Protein AF-A0A848TWR0-F1 (afdb_monomer_lite)

Structure (mmCIF, N/CA/C/O backbone):
data_AF-A0A848TWR0-F1
#
_entry.id   AF-A0A848TWR0-F1
#
loop_
_atom_site.group_PDB
_atom_site.id
_atom_site.type_symbol
_atom_site.label_atom_id
_atom_site.label_alt_id
_atom_site.label_comp_id
_atom_site.label_asym_id
_atom_site.label_entity_id
_atom_site.label_seq_id
_atom_site.pdbx_PDB_ins_code
_atom_site.Cartn_x
_atom_site.Cartn_y
_atom_site.Cartn_z
_atom_site.occupancy
_atom_site.B_iso_or_equiv
_atom_site.auth_seq_id
_atom_site.auth_comp_id
_atom_site.auth_asym_id
_atom_site.auth_atom_id
_atom_site.pdbx_PDB_model_num
ATOM 1 N N . VAL A 1 1 ? 18.216 -9.738 -15.361 1.00 77.94 1 VAL A N 1
ATOM 2 C CA . VAL A 1 1 ? 17.784 -10.210 -16.701 1.00 77.94 1 VAL A CA 1
ATOM 3 C C . VAL A 1 1 ? 17.034 -9.123 -17.472 1.00 77.94 1 VAL A C 1
ATOM 5 O O . VAL A 1 1 ? 17.574 -8.678 -18.473 1.00 77.94 1 VAL A O 1
ATOM 8 N N . MET A 1 2 ? 15.885 -8.610 -17.002 1.00 78.56 2 MET A N 1
ATOM 9 C CA . MET A 1 2 ? 15.137 -7.537 -17.701 1.00 78.56 2 MET A CA 1
ATOM 10 C C . MET A 1 2 ? 15.937 -6.250 -17.957 1.00 78.56 2 MET A C 1
ATOM 12 O O . MET A 1 2 ? 15.869 -5.713 -19.055 1.00 78.56 2 MET A O 1
ATOM 16 N N . LEU A 1 3 ? 16.750 -5.793 -16.997 1.00 85.81 3 LEU A N 1
ATOM 17 C CA . LEU A 1 3 ? 17.629 -4.629 -17.194 1.00 85.81 3 LEU A CA 1
ATOM 18 C C . LEU A 1 3 ? 18.561 -4.806 -18.405 1.00 85.81 3 LEU A C 1
ATOM 20 O O . LEU A 1 3 ? 18.699 -3.908 -19.227 1.00 85.81 3 LEU A O 1
ATOM 24 N N . VAL A 1 4 ? 19.185 -5.983 -18.515 1.00 86.25 4 VAL A N 1
ATOM 25 C CA . VAL A 1 4 ? 20.116 -6.313 -19.603 1.00 86.25 4 VAL A CA 1
ATOM 26 C C . VAL A 1 4 ? 19.367 -6.393 -20.931 1.00 86.25 4 VAL A C 1
ATOM 28 O O . VAL A 1 4 ? 19.851 -5.876 -21.930 1.00 86.25 4 VAL A O 1
ATOM 31 N N . ALA A 1 5 ? 18.160 -6.962 -20.935 1.00 87.81 5 ALA A N 1
ATOM 32 C CA . ALA A 1 5 ? 17.314 -7.003 -22.124 1.00 87.81 5 ALA A CA 1
ATOM 33 C C . ALA A 1 5 ? 16.945 -5.593 -22.620 1.00 87.81 5 ALA A C 1
ATOM 35 O O . ALA A 1 5 ? 17.081 -5.318 -23.808 1.00 87.81 5 ALA A O 1
ATOM 36 N N . PHE A 1 6 ? 16.553 -4.679 -21.725 1.00 87.44 6 PHE A N 1
ATOM 37 C CA . PHE A 1 6 ? 16.231 -3.298 -22.100 1.00 87.44 6 PHE A CA 1
ATOM 38 C C . PHE A 1 6 ? 17.454 -2.473 -22.507 1.00 87.44 6 PHE A C 1
ATOM 40 O O . PHE A 1 6 ? 17.346 -1.640 -23.404 1.00 87.44 6 PHE A O 1
ATOM 47 N N . ALA A 1 7 ? 18.620 -2.720 -21.907 1.00 86.50 7 ALA A N 1
ATOM 48 C CA . ALA A 1 7 ? 19.873 -2.096 -22.330 1.00 86.50 7 ALA A CA 1
ATOM 49 C C . ALA A 1 7 ? 20.286 -2.543 -23.738 1.00 86.50 7 ALA A C 1
ATOM 51 O O . ALA A 1 7 ? 20.634 -1.710 -24.570 1.00 86.50 7 ALA A O 1
ATOM 52 N N . LEU A 1 8 ? 20.190 -3.843 -24.027 1.00 88.06 8 LEU A N 1
ATOM 53 C CA . LEU A 1 8 ? 20.481 -4.379 -25.356 1.00 88.06 8 LEU A CA 1
ATOM 54 C C . LEU A 1 8 ? 19.468 -3.887 -26.396 1.00 88.06 8 LEU A C 1
ATOM 56 O O . LEU A 1 8 ? 19.866 -3.469 -27.477 1.00 88.06 8 LEU A O 1
ATOM 60 N N . ALA A 1 9 ? 18.176 -3.865 -26.061 1.00 87.19 9 ALA A N 1
ATOM 61 C CA . ALA A 1 9 ? 17.146 -3.313 -26.938 1.00 87.19 9 ALA A CA 1
ATOM 62 C C . ALA A 1 9 ? 17.389 -1.824 -27.242 1.00 87.19 9 ALA A C 1
ATOM 64 O O . ALA A 1 9 ? 17.257 -1.398 -28.385 1.00 87.19 9 ALA A O 1
ATOM 65 N N . GLY A 1 10 ? 17.797 -1.041 -26.239 1.00 86.56 10 GLY A N 1
ATOM 66 C CA . GLY A 1 10 ? 18.141 0.367 -26.415 1.00 86.56 10 GLY A CA 1
ATOM 67 C C . GLY A 1 10 ? 19.367 0.590 -27.304 1.00 86.56 10 GLY A C 1
ATOM 68 O O . GLY A 1 10 ? 19.336 1.481 -28.147 1.00 86.56 10 GLY A O 1
ATOM 69 N N . LEU A 1 11 ? 20.402 -0.251 -27.181 1.00 87.25 11 LEU A N 1
ATOM 70 C CA . LEU A 1 11 ? 21.576 -0.229 -28.068 1.00 87.25 11 LEU A CA 1
ATOM 71 C C . LEU A 1 11 ? 21.262 -0.591 -29.520 1.00 87.25 11 LEU A C 1
ATOM 73 O O . LEU A 1 11 ? 21.939 -0.103 -30.415 1.00 87.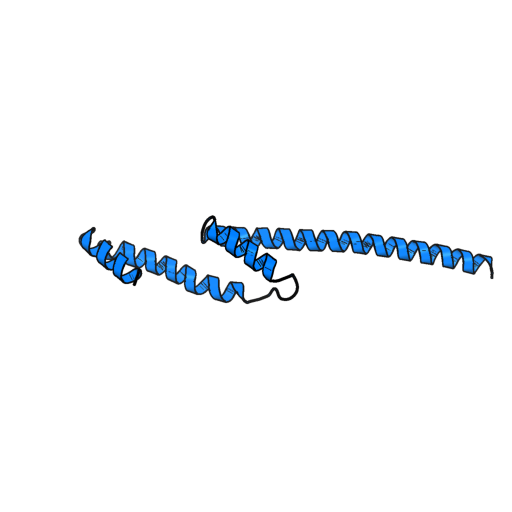25 11 LEU A O 1
ATOM 77 N N . VAL A 1 12 ? 20.278 -1.458 -29.758 1.00 90.38 12 VAL A N 1
ATOM 78 C CA . VAL A 1 12 ? 19.909 -1.879 -31.119 1.00 90.38 12 VAL A CA 1
ATOM 79 C C . VAL A 1 12 ? 19.027 -0.841 -31.817 1.00 90.38 12 VAL A C 1
ATOM 81 O O . VAL A 1 12 ? 19.087 -0.708 -33.035 1.00 90.38 12 VAL A O 1
ATOM 84 N N . VAL A 1 13 ? 18.184 -0.130 -31.066 1.00 87.88 13 VAL A N 1
ATOM 85 C CA . VAL A 1 13 ? 17.153 0.760 -31.629 1.00 87.88 13 VAL A CA 1
ATOM 86 C C . VAL A 1 13 ? 17.606 2.217 -31.709 1.00 87.88 13 VAL A C 1
ATOM 88 O O . VAL A 1 13 ? 17.181 2.937 -32.611 1.00 87.88 13 VAL A O 1
ATOM 91 N N . PHE A 1 14 ? 18.441 2.670 -30.774 1.00 84.62 14 PHE A N 1
ATOM 92 C CA . PHE A 1 14 ? 18.861 4.066 -30.686 1.00 84.62 14 PHE A CA 1
ATOM 93 C C . PHE A 1 14 ? 20.369 4.198 -30.882 1.00 84.62 14 PHE A C 1
ATOM 95 O O . PHE A 1 14 ? 21.143 3.381 -30.388 1.00 84.62 14 PHE A O 1
ATOM 102 N N . GLU A 1 15 ? 20.773 5.274 -31.551 1.00 83.44 15 GLU A N 1
ATOM 103 C CA . GLU A 1 15 ? 22.169 5.645 -31.790 1.00 83.44 15 GLU A CA 1
ATOM 104 C C . GLU A 1 15 ? 22.639 6.676 -30.741 1.00 83.44 15 GLU A C 1
ATOM 106 O O . GLU A 1 15 ? 21.896 7.587 -30.356 1.00 83.44 15 GLU A O 1
ATOM 111 N N . GLY A 1 16 ? 23.892 6.571 -30.292 1.00 82.25 16 GLY A N 1
ATOM 112 C CA . GLY A 1 16 ? 24.512 7.531 -29.369 1.00 82.25 16 GLY A CA 1
ATOM 113 C C . GLY A 1 16 ? 24.137 7.348 -27.889 1.00 82.25 16 GLY A C 1
ATOM 114 O O . GLY A 1 16 ? 23.887 6.249 -27.409 1.00 82.25 16 GLY A O 1
ATOM 115 N N . SER A 1 17 ? 24.144 8.432 -27.108 1.00 81.19 17 SER A N 1
ATOM 116 C CA . SER A 1 17 ? 23.907 8.377 -25.652 1.00 81.19 17 SER A CA 1
ATOM 117 C C . SER A 1 17 ? 22.459 8.038 -25.264 1.00 81.19 17 SER A C 1
ATOM 119 O O . SER A 1 17 ? 22.205 7.639 -24.125 1.00 81.19 17 SER A O 1
ATOM 121 N N . TYR A 1 18 ? 21.511 8.141 -26.200 1.00 84.50 18 TYR A N 1
ATOM 122 C CA . TYR A 1 18 ? 20.094 7.836 -25.978 1.00 84.50 18 TYR A CA 1
ATOM 123 C C . TYR A 1 18 ? 19.799 6.334 -25.855 1.00 84.50 18 TYR A C 1
ATOM 125 O O . TYR A 1 18 ? 18.751 5.955 -25.337 1.00 84.50 18 TYR A O 1
ATOM 133 N N . SER A 1 19 ? 20.732 5.464 -26.238 1.00 86.31 19 SER A N 1
ATOM 134 C CA . SER A 1 19 ? 20.584 4.007 -26.154 1.00 86.31 19 SER A CA 1
ATOM 135 C C . SER A 1 19 ? 20.424 3.478 -24.729 1.00 86.31 19 SER A C 1
ATOM 137 O O . SER A 1 19 ? 19.841 2.418 -24.517 1.00 86.31 19 SER A O 1
ATOM 139 N N . PHE A 1 20 ? 20.900 4.220 -23.729 1.00 84.25 20 PHE A N 1
ATOM 140 C CA . PHE A 1 20 ? 20.780 3.836 -22.320 1.00 84.25 20 PHE A CA 1
ATOM 141 C C . PHE A 1 20 ? 19.459 4.278 -21.682 1.00 84.25 20 PHE A C 1
ATOM 143 O O . PHE A 1 20 ? 19.118 3.811 -20.594 1.00 84.25 20 PHE A O 1
ATOM 150 N N . LEU A 1 21 ? 18.692 5.141 -22.354 1.00 86.88 21 LEU A N 1
ATOM 151 C CA . LEU A 1 21 ? 17.448 5.705 -21.834 1.00 86.88 21 LEU A CA 1
ATOM 152 C C . LEU A 1 21 ? 16.422 4.631 -21.412 1.00 86.88 21 LEU A C 1
ATOM 154 O O . LEU A 1 21 ? 15.883 4.751 -20.310 1.00 86.88 21 LEU A O 1
ATOM 158 N N . PRO A 1 22 ? 16.184 3.550 -22.188 1.00 84.12 22 PRO A N 1
ATOM 159 C CA . PRO A 1 22 ? 15.228 2.506 -21.810 1.00 84.12 22 PRO A CA 1
ATOM 160 C C . PRO A 1 22 ? 15.671 1.719 -20.570 1.00 84.12 22 PRO A C 1
ATOM 162 O O . PRO A 1 22 ? 14.856 1.398 -19.706 1.00 84.12 22 PRO A O 1
ATOM 165 N N . ALA A 1 23 ? 16.972 1.441 -20.451 1.00 86.62 23 ALA A N 1
ATOM 166 C CA . ALA A 1 23 ? 17.535 0.730 -19.307 1.00 86.62 23 ALA A CA 1
ATOM 167 C C . ALA A 1 23 ? 17.488 1.574 -18.030 1.00 86.62 23 ALA A C 1
ATOM 169 O O . ALA A 1 23 ? 17.143 1.058 -16.970 1.00 86.62 23 ALA A O 1
ATOM 170 N N . ILE A 1 24 ? 17.799 2.868 -18.139 1.00 86.00 24 ILE A N 1
ATOM 171 C CA . ILE A 1 24 ? 17.750 3.812 -17.020 1.00 86.00 24 ILE A CA 1
ATOM 172 C C . ILE A 1 24 ? 16.303 4.028 -16.573 1.00 86.00 24 ILE A C 1
ATOM 174 O O . ILE A 1 24 ? 16.032 3.940 -15.382 1.00 86.00 24 ILE A O 1
ATOM 178 N N . ALA A 1 25 ? 15.360 4.215 -17.502 1.00 86.69 25 ALA A N 1
ATOM 179 C CA . ALA A 1 25 ? 13.939 4.342 -17.175 1.00 86.69 25 ALA A CA 1
ATOM 180 C C . ALA A 1 25 ? 13.411 3.101 -16.439 1.00 86.69 25 ALA A C 1
ATOM 182 O O . ALA A 1 25 ? 12.766 3.225 -15.397 1.00 86.69 25 ALA A O 1
ATOM 183 N N . TYR A 1 26 ? 13.748 1.904 -16.931 1.00 84.50 26 TYR A N 1
ATOM 184 C CA . TYR A 1 26 ? 13.416 0.654 -16.254 1.00 84.50 26 TYR A CA 1
ATOM 185 C C . TYR A 1 26 ? 14.046 0.579 -14.856 1.00 84.50 26 TYR A C 1
ATOM 187 O O . TYR A 1 26 ? 13.361 0.246 -13.893 1.00 84.50 26 TYR A O 1
ATOM 195 N N . LEU A 1 27 ? 15.329 0.924 -14.719 1.00 83.06 27 LEU A N 1
ATOM 196 C CA . LEU A 1 27 ? 16.043 0.884 -13.442 1.00 83.06 27 LEU A CA 1
ATOM 197 C C . LEU A 1 27 ? 15.454 1.868 -12.420 1.00 83.06 27 LEU A C 1
ATOM 199 O O . LEU A 1 27 ? 15.270 1.500 -11.265 1.00 83.06 27 LEU A O 1
ATOM 203 N N . THR A 1 28 ? 15.122 3.094 -12.829 1.00 82.50 28 THR A N 1
ATOM 204 C CA . THR A 1 28 ? 14.500 4.103 -11.960 1.00 82.50 28 THR A CA 1
ATOM 205 C C . THR A 1 28 ? 13.147 3.625 -11.446 1.00 82.50 28 THR A C 1
ATOM 207 O O . THR A 1 28 ? 12.891 3.702 -10.246 1.00 82.50 28 THR A O 1
ATOM 210 N N . ILE A 1 29 ? 12.310 3.073 -12.326 1.00 78.12 29 ILE A N 1
ATOM 211 C CA . ILE A 1 29 ? 11.011 2.506 -11.946 1.00 78.12 29 ILE A CA 1
ATOM 212 C C . ILE A 1 29 ? 11.202 1.314 -11.002 1.00 78.12 29 ILE A C 1
ATOM 214 O O . ILE A 1 29 ? 10.530 1.230 -9.979 1.00 78.12 29 ILE A O 1
ATOM 218 N N . ASN A 1 30 ? 12.158 0.434 -11.292 1.00 74.25 30 ASN A N 1
ATOM 219 C CA . ASN A 1 30 ? 12.392 -0.772 -10.504 1.00 74.25 30 ASN A CA 1
ATOM 220 C C . ASN A 1 30 ? 12.993 -0.473 -9.117 1.00 74.25 30 ASN A C 1
ATOM 222 O O . ASN A 1 30 ? 12.675 -1.153 -8.148 1.00 74.25 30 ASN A O 1
ATOM 226 N N . ILE A 1 31 ? 13.818 0.571 -8.983 1.00 70.44 31 ILE A N 1
ATOM 227 C CA . ILE A 1 31 ? 14.327 1.038 -7.682 1.00 70.44 31 ILE A CA 1
ATOM 228 C C . ILE A 1 31 ? 13.213 1.709 -6.871 1.00 70.44 31 ILE A C 1
ATOM 230 O O . ILE A 1 31 ? 13.098 1.448 -5.672 1.00 70.44 31 ILE A O 1
ATOM 234 N N . LEU A 1 32 ? 12.380 2.536 -7.513 1.00 65.38 32 LEU A N 1
ATOM 235 C CA . LEU A 1 32 ? 11.195 3.125 -6.878 1.00 65.38 32 LEU A CA 1
ATOM 236 C C . LEU A 1 32 ? 10.247 2.037 -6.358 1.00 65.38 32 LEU A C 1
ATOM 238 O O . LEU A 1 32 ? 9.725 2.142 -5.251 1.00 65.38 32 LEU A O 1
ATOM 242 N N . GLU A 1 33 ? 10.086 0.965 -7.127 1.00 59.53 33 GLU A N 1
ATOM 243 C CA . GLU A 1 33 ? 9.304 -0.211 -6.761 1.00 59.53 33 GLU A CA 1
ATOM 244 C C . GLU A 1 33 ? 9.944 -0.985 -5.591 1.00 59.53 33 GLU A C 1
ATOM 246 O O . GLU A 1 33 ? 9.291 -1.246 -4.583 1.00 59.53 33 GLU A O 1
ATOM 251 N N . ALA A 1 34 ? 11.242 -1.296 -5.659 1.00 56.16 34 ALA A N 1
ATOM 252 C CA . ALA A 1 34 ? 11.910 -2.161 -4.684 1.00 56.16 34 ALA A CA 1
ATOM 253 C C . ALA A 1 34 ? 12.123 -1.516 -3.300 1.00 56.16 34 ALA A C 1
ATOM 255 O O . ALA A 1 34 ? 12.099 -2.219 -2.285 1.00 56.16 34 ALA A O 1
ATOM 256 N N . GLN A 1 35 ? 12.340 -0.197 -3.240 1.00 54.97 35 GLN A N 1
ATOM 257 C CA . GLN A 1 35 ? 12.721 0.506 -2.005 1.00 54.97 35 GLN A CA 1
ATOM 258 C C . GLN A 1 35 ? 11.525 1.007 -1.175 1.00 54.97 35 GLN A C 1
ATOM 260 O O . GLN A 1 35 ? 11.658 1.153 0.037 1.00 54.97 35 GLN A O 1
ATOM 265 N N . PHE A 1 36 ? 10.350 1.230 -1.779 1.00 52.41 36 PHE A N 1
ATOM 266 C CA . PHE A 1 36 ? 9.174 1.767 -1.071 1.00 52.41 36 PHE A CA 1
ATOM 267 C C . PHE A 1 36 ? 8.080 0.732 -0.786 1.00 52.41 36 PHE A C 1
ATOM 269 O O . PHE A 1 36 ? 7.370 0.851 0.213 1.00 52.41 36 PHE A O 1
ATOM 276 N N . VAL A 1 37 ? 7.953 -0.309 -1.612 1.00 49.03 37 VAL A N 1
ATOM 277 C CA . VAL A 1 37 ? 6.845 -1.275 -1.514 1.00 49.03 37 VAL A CA 1
ATOM 278 C C . VAL A 1 37 ? 7.071 -2.295 -0.391 1.00 49.03 37 VAL A C 1
ATOM 280 O O . VAL A 1 37 ? 6.146 -2.621 0.352 1.00 49.03 37 VAL A O 1
ATOM 283 N N . THR A 1 38 ? 8.310 -2.754 -0.204 1.00 46.72 38 THR A N 1
ATOM 284 C CA . THR A 1 38 ? 8.651 -3.808 0.768 1.00 46.72 38 THR A CA 1
ATOM 285 C C . THR A 1 38 ? 8.609 -3.360 2.245 1.00 46.72 38 THR A C 1
ATOM 287 O O . THR A 1 38 ? 8.067 -4.107 3.060 1.00 46.72 38 THR A O 1
ATOM 290 N N . PRO A 1 39 ? 9.105 -2.167 2.650 1.00 45.94 39 PRO A N 1
ATOM 291 C CA . PRO A 1 39 ? 9.056 -1.755 4.059 1.00 45.94 39 PRO A CA 1
ATOM 292 C C . PRO A 1 39 ? 7.687 -1.199 4.492 1.00 45.94 39 PRO A C 1
ATOM 294 O O . PRO A 1 39 ? 7.330 -1.308 5.665 1.00 45.94 39 PRO A O 1
ATOM 297 N N . ALA A 1 40 ? 6.887 -0.648 3.570 1.00 51.66 40 ALA A N 1
ATOM 298 C CA . ALA A 1 40 ? 5.581 -0.061 3.890 1.00 51.66 40 ALA A CA 1
ATOM 299 C C . ALA A 1 40 ? 4.492 -1.113 4.194 1.00 51.66 40 ALA A C 1
ATOM 301 O O . ALA A 1 40 ? 3.558 -0.835 4.946 1.00 51.66 40 ALA A O 1
ATOM 302 N N . LEU A 1 41 ? 4.631 -2.333 3.657 1.00 45.41 41 LEU A N 1
ATOM 303 C CA . LEU A 1 41 ? 3.669 -3.434 3.810 1.00 45.41 41 LEU A CA 1
ATOM 304 C C . LEU A 1 41 ? 3.730 -4.153 5.173 1.00 45.41 41 LEU A C 1
ATOM 306 O O . LEU A 1 41 ? 2.750 -4.775 5.577 1.00 45.41 41 LEU A O 1
ATOM 310 N N . VAL A 1 42 ? 4.855 -4.090 5.894 1.00 51.72 42 VAL A N 1
ATOM 311 C CA . VAL A 1 42 ? 5.106 -4.933 7.088 1.00 51.72 42 VAL A CA 1
ATOM 312 C C . VAL A 1 42 ? 4.663 -4.262 8.407 1.00 51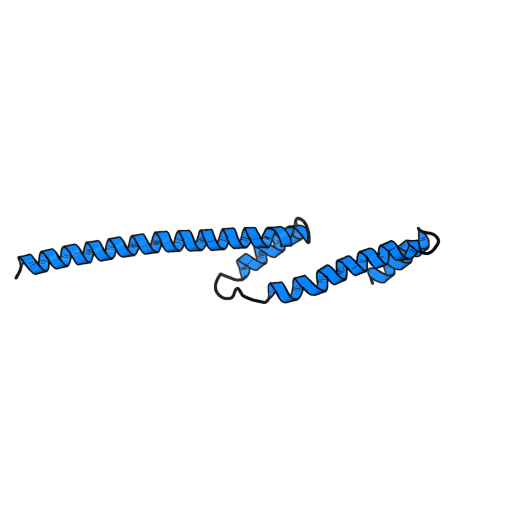.72 42 VAL A C 1
ATOM 314 O O . VAL A 1 42 ? 4.599 -4.900 9.454 1.00 51.72 42 VAL A O 1
ATOM 317 N N . GLY A 1 43 ? 4.312 -2.974 8.392 1.00 48.06 43 GLY A N 1
ATOM 318 C CA . GLY A 1 43 ? 4.448 -2.138 9.588 1.00 48.06 43 GLY A CA 1
ATOM 319 C C . GLY A 1 43 ? 3.366 -2.168 10.679 1.00 48.06 43 GLY A C 1
ATOM 320 O O . GLY A 1 43 ? 3.711 -1.832 11.812 1.00 48.06 43 GLY A O 1
ATOM 321 N N . ARG A 1 44 ? 2.068 -2.446 10.424 1.00 53.66 44 ARG A N 1
ATOM 322 C CA . ARG A 1 44 ? 1.068 -2.053 11.460 1.00 53.66 44 ARG A CA 1
A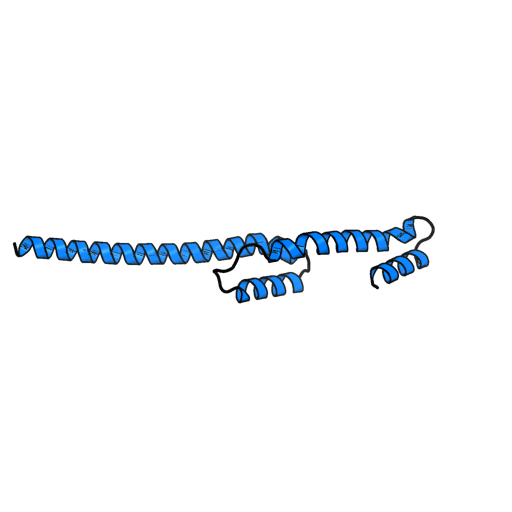TOM 323 C C . ARG A 1 44 ? -0.277 -2.777 11.612 1.00 53.66 44 ARG A C 1
ATOM 325 O O . ARG A 1 44 ? -0.993 -2.450 12.555 1.00 53.66 44 A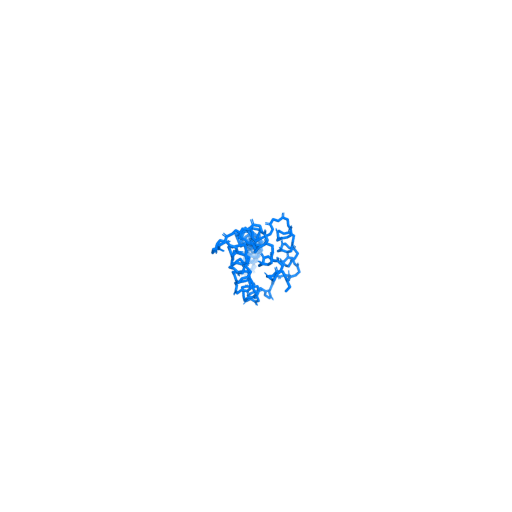RG A O 1
ATOM 332 N N . ALA A 1 45 ? -0.650 -3.761 10.795 1.00 51.34 45 ALA A N 1
ATOM 333 C CA . ALA A 1 45 ? -2.003 -4.342 10.852 1.00 51.34 45 ALA A CA 1
ATOM 334 C C . A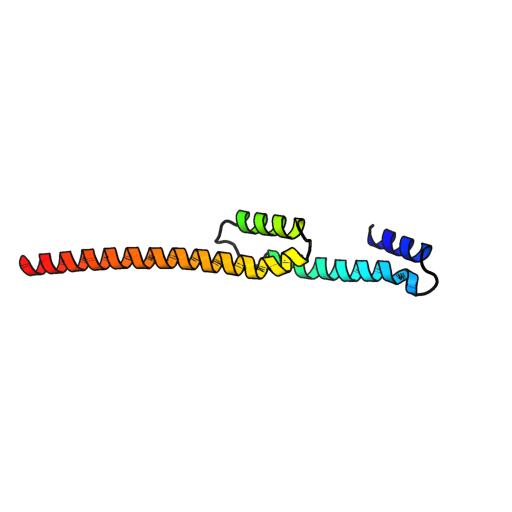LA A 1 45 ? -2.032 -5.801 11.354 1.00 51.34 45 ALA A C 1
ATOM 336 O O . ALA A 1 45 ? -2.198 -6.729 10.573 1.00 51.34 45 ALA A O 1
ATOM 337 N N . LEU A 1 46 ? -1.916 -6.010 12.671 1.00 48.66 46 LEU A N 1
ATOM 338 C CA . LEU A 1 46 ? -2.074 -7.331 13.318 1.00 48.66 46 LEU A CA 1
ATOM 339 C C . LEU A 1 46 ? -3.387 -7.484 14.121 1.00 48.66 46 LEU A C 1
ATOM 341 O O . LEU A 1 46 ? -3.469 -8.327 15.009 1.00 48.66 46 LEU A O 1
ATOM 345 N N . ARG A 1 47 ? -4.436 -6.690 13.846 1.00 55.22 47 ARG A N 1
ATOM 346 C CA . ARG A 1 47 ? -5.721 -6.781 14.591 1.00 55.22 47 ARG A CA 1
ATOM 347 C C . ARG A 1 47 ? -7.007 -6.857 13.759 1.00 55.22 47 ARG A C 1
ATOM 349 O O . ARG A 1 47 ? -8.058 -7.161 14.315 1.00 55.22 47 ARG A O 1
ATOM 356 N N . VAL A 1 48 ? -6.945 -6.652 12.446 1.00 56.97 48 VAL A N 1
ATOM 357 C CA . VAL A 1 48 ? -8.057 -6.904 11.509 1.00 56.97 48 VAL A CA 1
ATOM 358 C C . VAL A 1 48 ? -7.586 -8.027 10.595 1.00 56.97 48 VAL A C 1
ATOM 360 O O . VAL A 1 48 ? -6.432 -7.977 10.185 1.00 56.97 48 VAL A O 1
ATOM 363 N N . ASN A 1 49 ? -8.419 -9.047 10.348 1.00 60.19 49 ASN A N 1
ATOM 364 C CA . ASN A 1 49 ? -8.057 -10.272 9.622 1.00 60.19 49 ASN A CA 1
ATOM 365 C C . ASN A 1 49 ? -7.086 -9.975 8.450 1.00 60.19 49 ASN A C 1
ATOM 367 O O . ASN A 1 49 ? -7.527 -9.438 7.428 1.00 60.19 49 ASN A O 1
ATOM 371 N N . PRO A 1 50 ? -5.780 -10.282 8.593 1.00 63.78 50 PRO A N 1
ATOM 372 C CA . PRO A 1 50 ? -4.736 -9.832 7.667 1.00 63.78 50 PRO A CA 1
ATOM 373 C C . PRO A 1 50 ? -4.949 -10.342 6.235 1.00 63.78 50 PRO A C 1
ATOM 375 O O . PRO A 1 50 ? -4.441 -9.761 5.277 1.00 63.78 50 PRO A O 1
ATOM 378 N N . PHE A 1 51 ? -5.774 -11.378 6.076 1.00 65.50 51 PHE A N 1
ATOM 379 C CA . PHE A 1 51 ? -6.161 -11.955 4.797 1.00 65.50 51 PHE A CA 1
ATOM 380 C C . PHE A 1 51 ? -6.952 -10.987 3.899 1.00 65.50 51 PHE A C 1
ATOM 382 O O . PHE A 1 51 ? -6.747 -10.957 2.689 1.00 65.50 51 PHE A O 1
ATOM 389 N N . LEU A 1 52 ? -7.833 -10.162 4.476 1.00 68.25 52 LEU A N 1
ATOM 390 C CA . LEU A 1 52 ? -8.685 -9.222 3.729 1.00 68.25 52 LEU A CA 1
ATOM 391 C C . LEU A 1 52 ? -7.880 -8.059 3.142 1.00 68.25 52 LEU A C 1
ATOM 393 O O . LEU A 1 52 ? -8.100 -7.645 2.001 1.00 68.25 52 LEU A O 1
ATOM 397 N N . ILE A 1 53 ? -6.912 -7.575 3.920 1.00 69.38 53 ILE A N 1
ATOM 398 C CA . ILE A 1 53 ? -5.974 -6.526 3.514 1.00 69.38 53 ILE A CA 1
ATOM 399 C C . ILE A 1 53 ? -5.108 -7.050 2.367 1.00 69.38 53 ILE A C 1
ATOM 401 O O . ILE A 1 53 ? -4.995 -6.401 1.330 1.00 69.38 53 ILE A O 1
ATOM 405 N N . PHE A 1 54 ? -4.573 -8.263 2.521 1.00 69.44 54 PHE A N 1
ATOM 406 C CA . PHE A 1 54 ? -3.772 -8.921 1.494 1.00 69.44 54 PHE A CA 1
ATOM 407 C C . PHE A 1 54 ? -4.559 -9.139 0.195 1.00 69.44 54 PHE A C 1
ATOM 409 O O . PHE A 1 54 ? -4.086 -8.776 -0.877 1.00 69.44 54 PHE A O 1
ATOM 416 N N . CYS A 1 55 ? -5.784 -9.665 0.282 1.00 72.12 55 CYS A N 1
ATOM 417 C CA . CYS A 1 55 ? -6.623 -9.922 -0.886 1.00 72.12 55 CYS A CA 1
ATOM 418 C C . CYS A 1 55 ? -6.962 -8.627 -1.639 1.00 72.12 55 CYS A C 1
ATOM 420 O O . CYS A 1 55 ? -6.790 -8.571 -2.850 1.00 72.12 55 CYS A O 1
ATOM 422 N N . THR A 1 56 ? -7.339 -7.562 -0.926 1.00 67.06 56 THR A N 1
ATOM 423 C CA . THR A 1 56 ? -7.655 -6.250 -1.523 1.00 67.06 56 THR A CA 1
ATOM 424 C C . THR A 1 56 ? -6.438 -5.630 -2.208 1.00 67.06 56 THR A C 1
ATOM 426 O O . THR A 1 56 ? -6.545 -5.135 -3.328 1.00 67.06 56 THR A O 1
ATOM 429 N N . LEU A 1 57 ? -5.267 -5.696 -1.568 1.00 70.62 57 LEU A N 1
ATOM 430 C CA . LEU A 1 57 ? -4.020 -5.182 -2.132 1.00 70.62 57 LEU A CA 1
ATOM 431 C C . LEU A 1 57 ? -3.612 -5.943 -3.390 1.00 70.62 57 LEU A C 1
ATOM 433 O O . LEU A 1 57 ? -3.311 -5.312 -4.396 1.00 70.62 57 LEU A O 1
ATOM 437 N N . VAL A 1 58 ? -3.651 -7.276 -3.361 1.00 68.12 58 VAL A N 1
ATOM 438 C CA . VAL A 1 58 ? -3.334 -8.109 -4.528 1.00 68.12 58 VAL A CA 1
ATOM 439 C C . VAL A 1 58 ? -4.331 -7.854 -5.657 1.00 68.12 58 VAL A C 1
ATOM 441 O O . VAL A 1 58 ? -3.919 -7.713 -6.803 1.00 68.12 58 VAL A O 1
ATOM 444 N N . PHE A 1 59 ? -5.623 -7.719 -5.349 1.00 64.38 59 PHE A N 1
ATOM 445 C CA . PHE A 1 59 ? -6.653 -7.473 -6.357 1.00 64.38 59 PHE A CA 1
ATOM 446 C C . PHE A 1 59 ? -6.508 -6.092 -7.020 1.00 64.38 59 PHE A C 1
ATOM 448 O O . PHE A 1 59 ? -6.557 -5.998 -8.244 1.00 64.38 59 PHE A O 1
ATOM 455 N N . LEU A 1 60 ? -6.267 -5.018 -6.252 1.00 66.94 60 LEU A N 1
ATOM 456 C CA . LEU A 1 60 ? -6.061 -3.669 -6.807 1.00 66.94 60 LEU A CA 1
ATOM 457 C C . LEU A 1 60 ? -4.721 -3.526 -7.537 1.00 66.94 60 LEU A C 1
ATOM 459 O O . LEU A 1 60 ? -4.650 -2.872 -8.578 1.00 66.94 60 LEU A O 1
ATOM 463 N N . MET A 1 61 ? -3.664 -4.128 -6.994 1.00 64.94 61 MET A N 1
ATOM 464 C CA . MET A 1 61 ? -2.327 -4.095 -7.583 1.00 64.94 61 MET A CA 1
ATOM 465 C C . MET A 1 61 ? -2.265 -4.910 -8.875 1.00 64.94 61 MET A C 1
ATOM 467 O O . MET A 1 61 ? -1.580 -4.513 -9.812 1.00 64.94 61 MET A O 1
ATOM 471 N N . TRP A 1 62 ? -3.021 -6.006 -8.970 1.00 65.44 62 TRP A N 1
ATOM 472 C CA . TRP A 1 62 ? -3.137 -6.784 -10.202 1.00 65.44 62 TRP A CA 1
ATOM 473 C C . TRP A 1 62 ? -3.949 -6.058 -11.281 1.00 65.44 62 TRP A C 1
ATOM 475 O O . TRP A 1 62 ? -3.613 -6.134 -12.459 1.00 65.44 62 TRP A O 1
ATOM 485 N N . LEU A 1 63 ? -4.987 -5.315 -10.886 1.00 58.53 63 LEU A N 1
ATOM 486 C CA . LEU A 1 63 ? -5.901 -4.664 -11.824 1.00 58.53 63 LEU A CA 1
ATOM 487 C C . LEU A 1 63 ? -5.295 -3.414 -12.508 1.00 58.53 63 LEU A C 1
ATOM 489 O O . LEU A 1 63 ? -5.640 -3.143 -13.654 1.00 58.53 63 LEU A O 1
ATOM 493 N N . TRP A 1 64 ? -4.390 -2.668 -11.848 1.00 66.62 64 TRP A N 1
ATOM 494 C CA . TRP A 1 64 ? -3.813 -1.414 -12.395 1.00 66.62 64 TRP A CA 1
ATOM 495 C C . TRP A 1 64 ? -2.328 -1.168 -12.054 1.00 66.62 64 TRP A C 1
ATOM 497 O O . TRP A 1 64 ? -1.811 -0.071 -12.281 1.00 66.62 64 TRP A O 1
ATOM 507 N N . GLY A 1 65 ? -1.619 -2.143 -11.479 1.00 71.88 65 GLY A N 1
ATOM 508 C CA . GLY A 1 65 ? -0.207 -1.992 -11.115 1.00 71.88 65 GLY A CA 1
ATOM 509 C C . GLY A 1 65 ? 0.030 -1.003 -9.953 1.00 71.88 65 GLY A C 1
ATOM 510 O O . GLY A 1 65 ? -0.780 -0.938 -9.023 1.00 71.88 65 GLY A O 1
ATOM 511 N N . PRO A 1 66 ? 1.121 -0.205 -9.972 1.00 63.75 66 PRO A N 1
ATOM 512 C CA . PRO A 1 66 ? 1.513 0.692 -8.870 1.00 63.75 66 PRO A CA 1
ATOM 513 C C . PRO A 1 66 ? 0.456 1.737 -8.486 1.00 63.75 66 PRO A C 1
ATOM 515 O O . PRO A 1 66 ? 0.343 2.118 -7.321 1.00 63.75 66 PRO A O 1
ATOM 518 N N . ILE A 1 67 ? -0.359 2.171 -9.452 1.00 68.25 67 ILE A N 1
ATOM 519 C CA . ILE A 1 67 ? -1.458 3.126 -9.238 1.00 68.25 67 ILE A CA 1
ATOM 520 C C . ILE A 1 67 ? -2.511 2.539 -8.286 1.00 68.25 67 ILE A C 1
ATOM 522 O O . ILE A 1 67 ? -3.042 3.254 -7.435 1.00 68.25 67 ILE A O 1
ATOM 526 N N . GLY A 1 68 ? -2.751 1.226 -8.359 1.00 68.06 68 GLY A N 1
ATOM 527 C CA . GLY A 1 68 ? -3.636 0.521 -7.432 1.00 68.06 68 GLY A CA 1
ATOM 528 C C . GLY A 1 68 ? -3.156 0.605 -5.981 1.00 68.06 68 GLY A C 1
ATOM 529 O O . GLY A 1 68 ? -3.976 0.718 -5.074 1.00 68.06 68 GLY A O 1
ATOM 530 N N . GLY A 1 69 ? -1.838 0.650 -5.757 1.00 70.00 69 GLY A N 1
ATOM 531 C CA . GLY A 1 69 ? -1.247 0.853 -4.432 1.00 70.00 69 GLY A CA 1
ATOM 532 C C . GLY A 1 69 ? -1.497 2.254 -3.864 1.00 70.00 69 GLY A C 1
ATOM 533 O O . GLY A 1 69 ? -1.803 2.387 -2.682 1.00 70.00 69 GLY A O 1
ATOM 534 N N . ILE A 1 70 ? -1.449 3.295 -4.705 1.00 70.81 70 ILE A N 1
ATOM 535 C CA . ILE A 1 70 ? -1.739 4.680 -4.289 1.00 70.81 70 ILE A CA 1
ATOM 536 C C . ILE A 1 70 ? -3.200 4.814 -3.842 1.00 70.81 70 ILE A C 1
ATOM 538 O O . ILE A 1 70 ? -3.479 5.457 -2.834 1.00 70.81 70 ILE A O 1
ATOM 542 N N . ILE A 1 71 ? -4.127 4.170 -4.558 1.00 73.44 71 ILE A N 1
ATOM 543 C CA . ILE A 1 71 ? -5.564 4.172 -4.238 1.00 73.44 71 ILE A CA 1
ATOM 544 C C . ILE A 1 71 ? -5.877 3.253 -3.046 1.00 73.44 71 ILE A C 1
ATOM 546 O O . ILE A 1 71 ? -6.814 3.514 -2.290 1.00 73.44 71 ILE A O 1
ATOM 550 N N . ALA A 1 72 ? -5.077 2.207 -2.819 1.00 72.50 72 ALA A N 1
ATOM 551 C CA . ALA A 1 72 ? -5.285 1.286 -1.707 1.00 72.50 72 ALA A CA 1
ATOM 552 C C . ALA A 1 72 ? -5.163 1.967 -0.337 1.00 72.50 72 ALA A C 1
ATOM 554 O O . ALA A 1 72 ? -5.890 1.599 0.580 1.00 72.50 72 ALA A O 1
ATOM 555 N N . ILE A 1 73 ? -4.297 2.977 -0.196 1.00 72.38 73 ILE A N 1
ATOM 556 C CA . ILE A 1 73 ? -4.113 3.714 1.065 1.00 72.38 73 ILE A CA 1
ATOM 557 C C . ILE A 1 73 ? -5.415 4.409 1.520 1.00 72.38 73 ILE A C 1
ATOM 559 O O . ILE A 1 73 ? -5.899 4.094 2.611 1.00 72.38 73 ILE A O 1
ATOM 563 N N . PRO A 1 74 ? -6.029 5.317 0.732 1.00 74.00 74 PRO A N 1
ATOM 564 C CA . PRO A 1 74 ? -7.282 5.963 1.119 1.00 74.00 74 PRO A CA 1
ATOM 565 C C . PRO A 1 74 ? -8.460 4.986 1.174 1.00 74.00 74 PRO A C 1
ATOM 567 O O . PRO A 1 74 ? -9.342 5.157 2.012 1.00 74.00 74 PRO A O 1
ATOM 570 N N . LEU A 1 75 ? -8.475 3.945 0.333 1.00 79.75 75 LEU A N 1
ATOM 571 C CA . LEU A 1 75 ? -9.524 2.925 0.361 1.00 79.75 75 LEU A CA 1
ATOM 572 C C . LEU A 1 75 ? -9.484 2.112 1.663 1.00 79.75 75 LEU A C 1
ATOM 574 O O . LEU A 1 75 ? -10.519 1.883 2.286 1.00 79.75 75 LEU A O 1
ATOM 578 N N . LEU A 1 76 ? -8.288 1.728 2.115 1.00 76.56 76 LEU A N 1
ATOM 579 C CA . LEU A 1 76 ? -8.105 1.036 3.387 1.00 76.56 76 LEU A CA 1
ATOM 580 C C . LEU A 1 76 ? -8.499 1.937 4.562 1.00 76.56 76 LEU A C 1
ATOM 582 O O . LEU A 1 76 ? -9.164 1.469 5.484 1.00 76.56 76 LEU A O 1
ATOM 586 N N . LEU A 1 77 ? -8.155 3.229 4.501 1.00 82.62 77 LEU A N 1
ATOM 587 C CA . LEU A 1 77 ? -8.588 4.218 5.490 1.00 82.62 77 LEU A CA 1
ATOM 588 C C . LEU A 1 77 ? -10.121 4.295 5.566 1.00 82.62 77 LEU A C 1
ATOM 590 O O . LEU A 1 77 ? -10.681 4.250 6.657 1.00 82.62 77 LEU A O 1
ATOM 594 N N . TRP A 1 78 ? -10.800 4.336 4.416 1.00 84.00 78 TRP A N 1
ATOM 595 C CA . TRP A 1 78 ? -12.262 4.319 4.333 1.00 84.00 78 TRP A CA 1
ATOM 596 C C . TRP A 1 78 ? -12.870 3.083 4.993 1.00 84.00 78 TRP A C 1
ATOM 598 O O . TRP A 1 78 ? -13.798 3.202 5.790 1.00 84.00 78 TRP A O 1
ATOM 608 N N . VAL A 1 79 ? -12.336 1.898 4.691 1.00 81.56 79 VAL A N 1
ATOM 609 C CA . VAL A 1 79 ? -12.820 0.636 5.268 1.00 81.56 79 VAL A CA 1
ATOM 610 C C . VAL A 1 79 ? -12.618 0.610 6.781 1.00 81.56 79 VAL A C 1
ATOM 612 O O . VAL A 1 79 ? -13.525 0.202 7.502 1.00 81.56 79 VAL A O 1
ATOM 615 N N . ILE A 1 80 ? -11.460 1.061 7.270 1.00 81.12 80 ILE A N 1
ATOM 616 C CA . ILE A 1 80 ? -11.172 1.126 8.707 1.00 81.12 80 ILE A CA 1
ATOM 617 C C . ILE A 1 80 ? -12.177 2.046 9.404 1.00 81.12 80 ILE A C 1
ATOM 619 O O . ILE A 1 80 ? -12.857 1.597 10.323 1.00 81.12 80 ILE A O 1
ATOM 623 N N . VAL A 1 81 ? -12.346 3.276 8.910 1.00 86.06 81 VAL A N 1
ATOM 624 C CA . VAL A 1 81 ? -13.282 4.257 9.481 1.00 86.06 81 VAL A CA 1
ATOM 625 C C . VAL A 1 81 ? -14.721 3.743 9.452 1.00 86.06 81 VAL A C 1
ATOM 627 O O . VAL A 1 81 ? -15.449 3.900 10.427 1.00 86.06 81 VAL A O 1
ATOM 630 N N . LEU A 1 82 ? -15.136 3.085 8.367 1.00 86.62 82 LEU A N 1
ATOM 631 C CA . LEU A 1 82 ? -16.469 2.496 8.261 1.00 86.62 82 LEU A CA 1
ATOM 632 C C . LEU A 1 82 ? -16.686 1.395 9.310 1.00 86.62 82 LEU A C 1
ATOM 634 O O . LEU A 1 82 ? -17.725 1.356 9.966 1.00 86.62 82 LEU A O 1
ATOM 638 N N . VAL A 1 83 ? -15.705 0.506 9.484 1.00 83.88 83 VAL A N 1
ATOM 639 C CA . VAL A 1 83 ? -15.774 -0.578 10.474 1.00 83.88 83 VAL A CA 1
ATOM 640 C C . VAL A 1 83 ? -15.773 -0.024 11.897 1.00 83.88 83 VAL A C 1
ATOM 642 O O . VAL A 1 83 ? -16.532 -0.515 12.734 1.00 83.88 83 VAL A O 1
ATOM 645 N N . GLU A 1 84 ? -14.955 0.989 12.179 1.00 85.88 84 GLU A N 1
ATOM 646 C CA . GLU A 1 84 ? -14.953 1.682 13.469 1.00 85.88 84 GLU A CA 1
ATOM 647 C C . GLU A 1 84 ? -16.303 2.356 13.734 1.00 85.88 84 GLU A C 1
ATOM 649 O O . GLU A 1 84 ? -16.882 2.140 14.795 1.00 85.88 84 GLU A O 1
ATOM 654 N N . GLY A 1 85 ? -16.866 3.060 12.749 1.00 86.62 85 GLY A N 1
ATOM 655 C CA . GLY A 1 85 ? -18.175 3.704 12.870 1.00 86.62 85 GLY A CA 1
ATOM 656 C C . GLY A 1 85 ? -19.303 2.713 13.171 1.00 86.62 85 GLY A C 1
ATOM 657 O O . GLY A 1 85 ? -20.128 2.957 14.047 1.00 86.62 85 GLY A O 1
ATOM 658 N N . ILE A 1 86 ? -19.318 1.549 12.512 1.00 86.00 86 ILE A N 1
ATOM 659 C CA . ILE A 1 86 ? -20.308 0.492 12.790 1.00 86.00 86 ILE A CA 1
ATOM 660 C C . ILE A 1 86 ? -20.142 -0.064 14.214 1.00 86.00 86 ILE A C 1
ATOM 662 O O . ILE A 1 86 ? -21.133 -0.350 14.893 1.00 86.00 86 ILE A O 1
ATOM 666 N N . ARG A 1 87 ? -18.896 -0.236 14.675 1.00 82.38 87 ARG A N 1
ATOM 667 C CA . ARG A 1 87 ? -18.608 -0.707 16.038 1.00 82.38 87 ARG A CA 1
ATOM 668 C C . ARG A 1 87 ? -19.052 0.303 17.091 1.00 82.38 87 ARG A C 1
ATOM 670 O O . ARG A 1 87 ? -19.618 -0.123 18.096 1.00 82.38 87 ARG A O 1
ATOM 677 N N . ASP A 1 88 ? -18.846 1.593 16.847 1.00 86.31 88 ASP A N 1
ATOM 678 C CA . ASP A 1 88 ? -19.273 2.667 17.745 1.00 86.31 88 ASP A CA 1
ATOM 679 C C . ASP A 1 88 ? -20.793 2.717 17.875 1.00 86.31 88 ASP A C 1
ATOM 681 O O . ASP A 1 88 ? -21.310 2.666 18.988 1.00 86.31 88 ASP A O 1
ATOM 685 N N . VAL A 1 89 ? -21.525 2.695 16.755 1.00 86.06 89 VAL A N 1
ATOM 686 C CA . VAL A 1 89 ? -23.001 2.690 16.763 1.00 86.06 89 VAL A CA 1
ATOM 687 C C . VAL A 1 89 ? -23.552 1.522 17.582 1.00 86.06 89 VAL A C 1
ATOM 689 O O . VAL A 1 89 ? -24.472 1.697 18.381 1.00 86.06 89 VAL A O 1
ATOM 692 N N . ARG A 1 90 ? -22.969 0.325 17.437 1.00 84.69 90 ARG A N 1
ATOM 693 C CA . ARG A 1 90 ? -23.371 -0.829 18.249 1.00 84.69 90 ARG A CA 1
ATOM 694 C C . ARG A 1 90 ? -23.068 -0.615 19.730 1.00 84.69 90 ARG A C 1
ATOM 696 O O . ARG A 1 90 ? -23.862 -1.044 20.558 1.00 84.69 90 ARG A O 1
ATOM 703 N N . ARG A 1 91 ? -21.956 0.042 20.067 1.00 82.25 91 ARG A N 1
ATOM 704 C CA . ARG A 1 91 ? -21.553 0.260 21.456 1.00 82.25 91 ARG A CA 1
ATOM 705 C C . ARG A 1 91 ? -22.505 1.206 22.180 1.00 82.25 91 ARG A C 1
ATOM 707 O O . ARG A 1 91 ? -22.948 0.839 23.261 1.00 82.25 91 ARG A O 1
ATOM 714 N N . TYR A 1 92 ? -22.903 2.310 21.543 1.00 79.12 92 TYR A N 1
ATOM 715 C CA . TYR A 1 92 ? -23.908 3.236 22.082 1.00 79.12 92 TYR A CA 1
ATOM 716 C C . TYR A 1 92 ? -25.269 2.571 22.306 1.00 79.12 92 TYR A C 1
ATOM 718 O O . TYR A 1 92 ? -25.884 2.783 23.346 1.00 79.12 92 TYR A O 1
ATOM 726 N N . GLY A 1 93 ? -25.705 1.714 21.376 1.00 79.50 93 GLY A N 1
ATOM 727 C CA . GLY A 1 93 ? -26.960 0.976 21.531 1.00 79.50 93 GLY A CA 1
ATOM 728 C C . GLY A 1 93 ? -26.965 0.043 22.745 1.00 79.50 93 GLY A C 1
ATOM 729 O O . GLY A 1 93 ? -27.973 -0.038 23.436 1.00 79.50 93 GLY A O 1
ATOM 730 N N . THR A 1 94 ? -25.843 -0.628 23.033 1.00 80.00 94 THR A N 1
ATOM 731 C CA . THR A 1 94 ? -25.730 -1.459 24.249 1.00 80.00 94 THR A CA 1
ATOM 732 C C . THR A 1 94 ? -25.714 -0.625 25.526 1.00 80.00 94 THR A C 1
ATOM 734 O O . THR A 1 94 ? -26.355 -1.018 26.494 1.00 80.00 94 THR A O 1
ATOM 737 N N . SER A 1 95 ? -25.029 0.524 25.528 1.00 74.94 95 SER A N 1
ATOM 738 C CA . SER A 1 95 ? -24.972 1.400 26.704 1.00 74.94 95 SER A CA 1
ATOM 739 C C . SER A 1 95 ? -26.352 1.933 27.084 1.00 74.94 95 SER A C 1
ATOM 741 O O . SER A 1 95 ? -26.741 1.837 28.237 1.00 74.94 95 SER A O 1
ATOM 743 N N . GLU A 1 96 ? -27.133 2.408 26.108 1.00 79.62 96 GLU A N 1
ATOM 744 C CA . GLU A 1 96 ? -28.464 2.965 26.377 1.00 79.62 96 GLU A CA 1
ATOM 745 C C . GLU A 1 96 ? -29.459 1.899 26.863 1.00 79.62 96 GLU A C 1
ATOM 747 O O . GLU A 1 96 ? -30.311 2.178 27.705 1.00 79.62 96 GLU A O 1
ATOM 752 N N . SER A 1 97 ? -29.325 0.652 26.395 1.00 73.56 97 SER A N 1
ATOM 753 C CA . SER A 1 97 ? -30.111 -0.464 26.934 1.00 73.56 97 SER A CA 1
ATOM 754 C C . SER A 1 97 ? -29.715 -0.858 28.360 1.00 73.56 97 SER A C 1
ATOM 756 O O . SER A 1 97 ? -30.578 -1.287 29.124 1.00 73.56 97 SER A O 1
ATOM 758 N N . GLU A 1 98 ? -28.439 -0.714 28.724 1.00 79.81 98 GLU A N 1
ATOM 759 C CA . GLU A 1 98 ? -27.932 -1.023 30.068 1.00 79.81 98 GLU A CA 1
ATOM 760 C C . GLU A 1 98 ? -28.327 0.086 31.060 1.00 79.81 98 GLU A C 1
ATOM 762 O O . GLU A 1 98 ? -28.877 -0.205 32.120 1.00 79.81 98 GLU A O 1
ATOM 767 N N . ASP A 1 99 ? -28.208 1.354 30.652 1.00 81.75 99 ASP A N 1
ATOM 768 C CA . ASP A 1 99 ? -28.628 2.525 31.433 1.00 81.75 99 ASP A CA 1
ATOM 769 C C . ASP A 1 99 ? -30.152 2.547 31.677 1.00 81.75 99 ASP A C 1
ATOM 771 O O . ASP A 1 99 ? -30.615 2.896 32.768 1.00 81.75 99 ASP A O 1
ATOM 775 N N . ALA A 1 100 ? -30.958 2.140 30.686 1.00 83.44 100 ALA A N 1
ATOM 776 C CA . ALA A 1 100 ? -32.410 2.028 30.835 1.00 83.44 100 ALA A CA 1
ATOM 777 C C . ALA A 1 100 ? -32.818 0.902 31.804 1.00 83.44 100 ALA A C 1
ATOM 779 O O . ALA A 1 100 ? -33.732 1.083 32.614 1.00 83.44 100 ALA A O 1
ATOM 780 N N . ALA A 1 101 ? -32.130 -0.244 31.754 1.00 82.75 101 ALA A N 1
ATOM 781 C CA . ALA A 1 101 ? -32.383 -1.374 32.646 1.00 82.75 101 ALA A CA 1
ATOM 782 C C . ALA A 1 101 ? -31.968 -1.080 34.099 1.00 82.75 101 ALA A C 1
ATOM 784 O O . ALA A 1 101 ? -32.659 -1.491 35.035 1.00 82.75 101 ALA A O 1
ATOM 785 N N . ASP A 1 102 ? -30.872 -0.348 34.3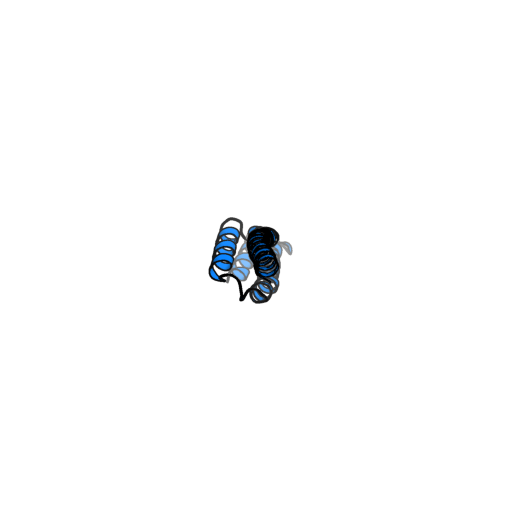00 1.00 85.44 102 ASP A N 1
ATOM 786 C CA . ASP A 1 102 ? -30.413 0.081 35.625 1.00 85.44 102 ASP A CA 1
ATOM 787 C C . ASP A 1 102 ? -31.315 1.174 36.219 1.00 85.44 102 ASP A C 1
ATOM 789 O O . ASP A 1 102 ? -31.635 1.151 37.414 1.00 85.44 102 ASP A O 1
ATOM 793 N N . GLY A 1 103 ? -31.795 2.102 35.383 1.00 84.50 103 GLY A N 1
ATOM 794 C CA . GLY A 1 103 ? -32.758 3.128 35.779 1.00 84.50 103 GLY A CA 1
ATOM 795 C C . GLY A 1 103 ? -34.071 2.533 36.291 1.00 84.50 103 GLY A C 1
ATOM 796 O O . GLY A 1 103 ? -34.547 2.917 37.360 1.00 84.50 103 GLY A O 1
ATOM 797 N N . GLU A 1 104 ? -34.630 1.551 35.581 1.00 84.00 104 GLU A N 1
ATOM 798 C CA . GLU A 1 104 ? -35.861 0.874 35.996 1.00 84.00 104 GLU A CA 1
ATOM 799 C C . GLU A 1 104 ? -35.671 0.125 37.326 1.00 84.00 104 GLU A C 1
ATOM 801 O O . GLU A 1 104 ? -36.471 0.287 38.248 1.00 84.00 104 GLU A O 1
ATOM 806 N N . GLN A 1 105 ? -34.561 -0.602 37.491 1.00 81.94 105 GLN A N 1
ATOM 807 C CA . GLN A 1 105 ? -34.242 -1.312 38.737 1.00 81.94 105 GLN A CA 1
ATOM 808 C C . GLN A 1 105 ? -34.069 -0.376 39.938 1.00 81.94 105 GLN A C 1
ATOM 810 O O . GLN A 1 105 ? -34.520 -0.701 41.036 1.00 81.94 105 GLN A O 1
ATOM 815 N N . SER A 1 106 ? -33.459 0.794 39.741 1.00 80.00 106 SER A N 1
ATOM 816 C CA . SER A 1 106 ? -33.323 1.821 40.779 1.00 80.00 106 SER A CA 1
ATOM 817 C C . SER A 1 106 ? -34.685 2.359 41.231 1.00 80.00 106 SER A C 1
ATOM 819 O O . SER A 1 106 ? -34.942 2.489 42.432 1.00 80.00 106 SER A O 1
ATOM 821 N N . LEU A 1 107 ? -35.605 2.587 40.285 1.00 83.19 107 LEU A N 1
ATOM 822 C CA . LEU A 1 107 ? -36.973 3.000 40.602 1.00 83.19 107 LEU A CA 1
ATOM 823 C C . LEU A 1 107 ? -37.723 1.905 41.364 1.00 83.19 107 LEU A C 1
ATOM 825 O O . LEU A 1 107 ? -38.323 2.198 42.399 1.00 83.19 107 LEU A O 1
ATOM 829 N N . LEU A 1 108 ? -37.631 0.643 40.933 1.00 84.25 108 LEU A N 1
ATOM 830 C CA . LEU A 1 108 ? -38.259 -0.472 41.649 1.00 84.25 108 LEU A CA 1
ATOM 831 C C . LEU A 1 108 ? -37.671 -0.656 43.058 1.00 84.25 108 LEU A C 1
ATOM 833 O O . LEU A 1 108 ? -38.415 -0.866 44.017 1.00 84.25 108 LEU A O 1
ATOM 837 N N . ALA A 1 109 ? -36.354 -0.503 43.213 1.00 84.69 109 ALA A N 1
ATOM 838 C CA . ALA A 1 109 ? -35.679 -0.562 44.507 1.00 84.69 109 ALA A CA 1
ATOM 839 C C . ALA A 1 109 ? -36.076 0.594 45.443 1.00 84.69 109 ALA A C 1
ATOM 841 O O . ALA A 1 109 ? -36.074 0.418 46.662 1.00 84.69 109 ALA A O 1
ATOM 842 N N . SER A 1 110 ? -36.430 1.759 44.891 1.00 86.06 110 SER A N 1
ATOM 843 C CA . SER A 1 110 ? -36.907 2.914 45.661 1.00 86.06 110 SER A CA 1
ATOM 844 C C . SER A 1 110 ? -38.354 2.775 46.144 1.00 86.06 110 SER A C 1
ATOM 846 O O . SER A 1 110 ? -38.689 3.314 47.187 1.00 86.06 110 SER A O 1
ATOM 848 N N . VAL A 1 111 ? -39.199 2.039 45.414 1.00 84.44 111 VAL A N 1
ATOM 849 C CA . VAL A 1 111 ? -40.627 1.850 45.734 1.00 84.44 111 VAL A CA 1
ATOM 850 C C . VAL A 1 111 ? -40.848 0.769 46.799 1.00 84.44 111 VAL A C 1
ATOM 852 O O . VAL A 1 111 ? -41.831 0.817 47.533 1.00 84.44 111 VAL A O 1
ATOM 855 N N . ILE A 1 112 ? -39.953 -0.220 46.878 1.00 81.44 112 ILE A N 1
ATOM 856 C CA . ILE A 1 112 ? -40.037 -1.330 47.847 1.00 81.44 112 ILE A CA 1
ATOM 857 C C . ILE A 1 112 ? -39.437 -0.948 49.216 1.00 81.44 112 ILE A C 1
ATOM 859 O O . ILE A 1 112 ? -39.722 -1.609 50.215 1.00 81.44 112 ILE A O 1
ATOM 863 N N . ARG A 1 113 ? -38.608 0.100 49.265 1.00 77.69 113 ARG A N 1
ATOM 864 C CA . ARG A 1 113 ? -37.986 0.624 50.487 1.00 77.69 113 ARG A CA 1
ATOM 865 C C . ARG A 1 113 ? -38.880 1.656 51.167 1.00 77.69 113 ARG A C 1
ATOM 867 O O . ARG A 1 113 ? -38.923 1.617 52.416 1.00 77.69 113 ARG A O 1
#

Radius of gyration: 28.1 Å; chains: 1; bounding box: 65×20×82 Å

Foldseek 3Di:
DVLVVQLVVLVVPDDDPRSCVRSVVVVVVVCVVPVPVVVVLPPDDPDPPVVVLVVQQCVQCVVPNPVSVVVSVVVVVVVVVVVVVVVVVVVVVVVVVVVVVVVVVVVVVVVVD

Secondary structure (DSSP, 8-state):
-HHHHHHHHHHHH--GGGGGHHHHHHHHHHHHHHHHHHHHSSSS-SSS-HHHHHHHHHHHHHHHTHHHHHHHHHHHHHHHHHHHHHHHHHHHHHHHHHHHHHHHHHHHHHHH-

pLDDT: mean 75.05, std 12.05, range [45.41, 90.38]

Sequence (113 aa):
VMLVAFALAGLVVFEGSYSFLPAIAYLTINILEAQFVTPALVGRALRVNPFLIFCTLVFLMWLWGPIGGIIAIPLLLWVIVLVEGIRDVRRYGTSESEDAADGEQSLLASVIR